Protein AF-I2Q1A2-F1 (afdb_monomer_lite)

Radius of gyration: 12.45 Å; chains: 1; bounding box: 3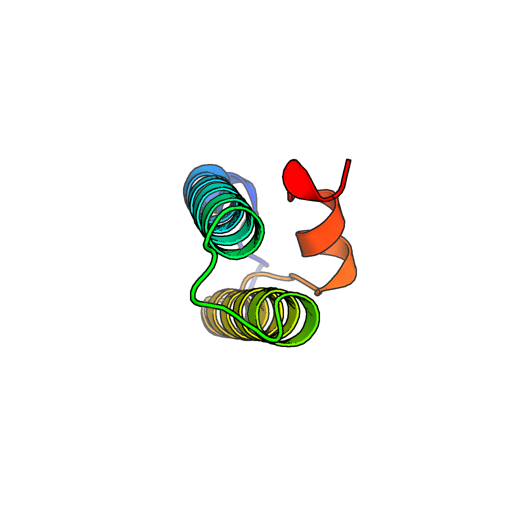0×22×33 Å

Sequence (67 aa):
MPQKDMKDVAHCVYMIDLVLREIMHTSSITNKAFATQSVIECFVRILREEGYGITESRLKKMLAYAH

Foldseek 3Di:
DPADDCVVCLVVLVVLLVVLVCLVPDPPNPCSVVVNVVSLVVVQVVSVVVRHPDDSVRSCVSRPVND

Structure (mmCIF, N/CA/C/O backbone):
data_AF-I2Q1A2-F1
#
_entry.id   AF-I2Q1A2-F1
#
loop_
_atom_site.group_PDB
_atom_site.id
_atom_site.type_symbol
_atom_site.label_atom_id
_atom_site.label_alt_id
_atom_site.label_comp_id
_atom_site.label_asym_id
_atom_site.label_entity_id
_atom_site.label_seq_id
_atom_site.pdbx_PDB_ins_code
_atom_site.Cartn_x
_atom_site.Cartn_y
_atom_site.Cartn_z
_atom_site.occupancy
_atom_site.B_iso_or_equiv
_atom_site.auth_seq_id
_atom_site.auth_comp_id
_atom_site.auth_asym_id
_atom_site.auth_atom_id
_atom_site.pdbx_PDB_model_num
ATOM 1 N N . MET A 1 1 ? 13.369 -9.370 -16.762 1.00 50.50 1 MET A N 1
ATOM 2 C CA . MET A 1 1 ? 12.556 -8.327 -17.424 1.00 50.50 1 MET A CA 1
ATOM 3 C C . MET A 1 1 ? 12.978 -6.972 -16.872 1.00 50.50 1 MET A C 1
ATOM 5 O O . MET A 1 1 ? 13.298 -6.929 -15.686 1.00 50.50 1 MET A O 1
ATOM 9 N N . PRO A 1 2 ? 13.055 -5.905 -17.687 1.00 66.88 2 PRO A N 1
ATOM 10 C CA . PRO A 1 2 ? 13.230 -4.553 -17.159 1.00 66.88 2 PRO A CA 1
ATOM 11 C C . PRO A 1 2 ? 12.087 -4.252 -16.183 1.00 66.88 2 PRO A C 1
ATOM 13 O O . PRO A 1 2 ? 10.947 -4.641 -16.435 1.00 66.88 2 PRO A O 1
ATOM 16 N N . GLN A 1 3 ? 12.399 -3.637 -15.042 1.00 71.69 3 GLN A N 1
ATOM 17 C CA . GLN A 1 3 ? 11.371 -3.284 -14.064 1.00 71.69 3 GLN A CA 1
ATOM 18 C C . GLN A 1 3 ? 10.417 -2.262 -14.687 1.00 71.69 3 GLN A C 1
ATOM 20 O O . GLN A 1 3 ? 10.875 -1.270 -15.257 1.00 71.69 3 GLN A O 1
ATOM 25 N N . LYS A 1 4 ? 9.108 -2.512 -14.573 1.00 82.50 4 LYS A N 1
ATOM 26 C CA . LYS A 1 4 ? 8.076 -1.551 -14.983 1.00 82.50 4 LYS A CA 1
ATOM 27 C C . LYS A 1 4 ? 8.200 -0.263 -14.152 1.00 82.50 4 LYS A C 1
ATOM 29 O O . LYS A 1 4 ? 8.589 -0.316 -12.979 1.00 82.50 4 LYS A O 1
ATOM 34 N N . ASP A 1 5 ? 7.890 0.887 -14.749 1.00 81.88 5 ASP A N 1
ATOM 35 C CA . ASP A 1 5 ? 7.983 2.182 -14.067 1.00 81.88 5 ASP A CA 1
ATOM 36 C C . ASP A 1 5 ? 6.785 2.358 -13.120 1.00 81.88 5 ASP A C 1
ATOM 38 O O . ASP A 1 5 ? 5.634 2.130 -13.481 1.00 81.88 5 ASP A O 1
ATOM 42 N N . MET A 1 6 ? 7.039 2.800 -11.888 1.00 81.94 6 MET A N 1
ATOM 43 C CA . MET A 1 6 ? 5.981 3.058 -10.905 1.00 81.94 6 MET A CA 1
ATOM 44 C C . MET A 1 6 ? 5.034 4.193 -11.329 1.00 81.94 6 MET A C 1
ATOM 46 O O . MET A 1 6 ? 3.944 4.307 -10.769 1.00 81.94 6 MET A O 1
ATOM 50 N N . LYS A 1 7 ? 5.416 5.022 -12.311 1.00 83.50 7 LYS A N 1
ATOM 51 C CA . LYS A 1 7 ? 4.524 6.022 -12.918 1.00 83.50 7 LYS A CA 1
ATOM 52 C C . LYS A 1 7 ? 3.264 5.395 -13.513 1.00 83.50 7 LYS A C 1
ATOM 54 O O . LYS A 1 7 ? 2.201 6.002 -13.418 1.00 83.50 7 LYS A O 1
ATOM 59 N N . ASP A 1 8 ? 3.361 4.169 -14.025 1.00 85.25 8 ASP A N 1
ATOM 60 C CA . ASP A 1 8 ? 2.237 3.460 -14.648 1.00 85.25 8 ASP A CA 1
ATOM 61 C C . ASP A 1 8 ? 1.148 3.078 -13.630 1.00 85.25 8 ASP A C 1
ATOM 63 O O . ASP A 1 8 ? 0.002 2.833 -13.997 1.00 85.25 8 ASP A O 1
ATOM 67 N N . VAL A 1 9 ? 1.488 3.051 -12.336 1.00 87.44 9 VAL A N 1
ATOM 68 C CA . VAL A 1 9 ? 0.591 2.644 -11.240 1.00 87.44 9 VAL A CA 1
ATOM 69 C C . VAL A 1 9 ? 0.308 3.771 -10.248 1.00 87.44 9 VAL A C 1
ATOM 71 O O . VAL A 1 9 ? -0.204 3.519 -9.156 1.00 87.44 9 VAL A O 1
ATOM 74 N N . ALA A 1 10 ? 0.589 5.025 -10.614 1.00 86.94 10 ALA A N 1
ATOM 75 C CA . ALA A 1 10 ? 0.344 6.180 -9.750 1.00 86.94 10 ALA A CA 1
ATOM 76 C C . ALA A 1 10 ? -1.128 6.277 -9.304 1.00 86.94 10 ALA A C 1
ATOM 78 O O . ALA A 1 10 ? -1.408 6.500 -8.126 1.00 86.94 10 ALA A O 1
ATOM 79 N N . HIS A 1 11 ? -2.074 6.018 -10.215 1.00 87.12 11 HIS A N 1
ATOM 80 C CA . HIS A 1 11 ? -3.500 5.980 -9.880 1.00 87.12 11 HIS A CA 1
ATOM 81 C C . HIS A 1 11 ? -3.828 4.836 -8.906 1.00 87.12 11 HIS A C 1
ATOM 83 O O . HIS A 1 11 ? -4.637 5.007 -7.997 1.00 87.12 11 HIS A O 1
ATOM 89 N N . CYS A 1 12 ? -3.198 3.669 -9.051 1.00 89.50 12 CYS A N 1
ATOM 90 C CA . CYS A 1 12 ? -3.413 2.547 -8.137 1.00 89.50 12 CYS A CA 1
ATOM 91 C C . CYS A 1 12 ? -2.932 2.886 -6.719 1.00 89.50 12 CYS A C 1
ATOM 93 O O . CYS A 1 12 ? -3.633 2.603 -5.754 1.00 89.50 12 CYS A O 1
ATOM 95 N N . VAL A 1 13 ? -1.778 3.551 -6.592 1.00 89.69 13 VAL A N 1
ATOM 96 C CA . VAL A 1 13 ? -1.258 4.021 -5.297 1.00 89.69 13 VAL A CA 1
ATOM 97 C C . VAL A 1 13 ? -2.222 5.013 -4.639 1.00 89.69 13 VAL A C 1
ATOM 99 O O . VAL A 1 13 ? -2.482 4.903 -3.444 1.00 89.69 13 VAL A O 1
ATOM 102 N N . TYR A 1 14 ? -2.811 5.928 -5.414 1.00 90.25 14 TYR A N 1
ATOM 103 C CA . TYR A 1 14 ? -3.833 6.849 -4.910 1.00 90.25 14 TYR A CA 1
ATOM 104 C C . TYR A 1 14 ? -5.097 6.125 -4.418 1.00 90.25 14 TYR A C 1
ATOM 106 O O . TYR A 1 14 ? -5.611 6.446 -3.350 1.00 90.25 14 TYR A O 1
ATOM 114 N N . MET A 1 15 ? -5.574 5.106 -5.141 1.00 91.31 15 MET A N 1
ATOM 115 C CA . MET A 1 15 ? -6.734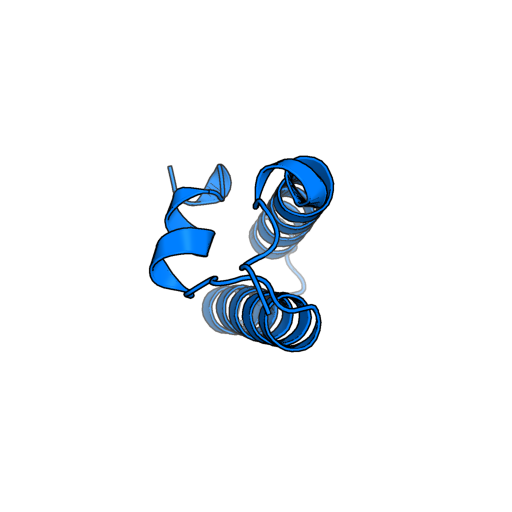 4.312 -4.708 1.00 91.31 15 MET A CA 1
ATOM 116 C C . MET A 1 15 ? -6.469 3.587 -3.385 1.00 91.31 15 MET A C 1
ATOM 118 O O . MET A 1 15 ? -7.346 3.543 -2.526 1.00 91.31 15 MET A O 1
ATOM 122 N N . ILE A 1 16 ? -5.254 3.066 -3.188 1.00 92.56 16 ILE A N 1
ATOM 123 C CA . ILE A 1 16 ? -4.857 2.483 -1.902 1.00 92.56 16 ILE A CA 1
ATOM 124 C C . ILE A 1 16 ? -4.870 3.544 -0.801 1.00 92.56 16 ILE A C 1
ATOM 126 O O . ILE A 1 16 ? -5.374 3.269 0.283 1.00 92.56 16 ILE A O 1
ATOM 130 N N . ASP A 1 17 ? -4.395 4.762 -1.069 1.00 91.44 17 ASP A N 1
ATOM 131 C CA . ASP A 1 17 ? -4.454 5.863 -0.099 1.00 91.44 17 ASP A CA 1
ATOM 132 C C . ASP A 1 17 ? -5.890 6.148 0.371 1.00 91.44 17 ASP A C 1
ATOM 134 O O . ASP A 1 17 ? -6.134 6.297 1.568 1.00 91.44 17 ASP A O 1
ATOM 138 N N . LEU A 1 18 ? -6.858 6.152 -0.553 1.00 92.62 18 LEU A N 1
ATOM 139 C CA . LEU A 1 18 ? -8.277 6.327 -0.226 1.00 92.62 18 LEU A CA 1
ATOM 140 C C . LEU A 1 18 ? -8.816 5.196 0.658 1.00 92.62 18 LEU A C 1
ATOM 142 O O . LEU A 1 18 ? -9.476 5.471 1.660 1.00 92.62 18 LEU A O 1
ATOM 146 N N . VAL A 1 19 ? -8.486 3.942 0.337 1.00 93.06 19 VAL A N 1
ATOM 147 C CA . VAL A 1 19 ? -8.878 2.777 1.150 1.00 93.06 19 VAL A CA 1
ATOM 148 C C . VAL A 1 19 ? -8.288 2.872 2.556 1.00 93.06 19 VAL A C 1
ATOM 150 O O . VAL A 1 19 ? -8.978 2.616 3.541 1.00 93.06 19 VAL A O 1
ATOM 153 N N . LEU A 1 20 ? -7.023 3.280 2.680 1.00 93.12 20 LEU A N 1
ATOM 154 C CA . LEU A 1 20 ? -6.386 3.452 3.985 1.00 93.12 20 LEU A CA 1
ATOM 155 C C . LEU A 1 20 ? -7.055 4.561 4.805 1.00 93.12 20 LEU A C 1
ATOM 157 O O . LEU A 1 20 ? -7.291 4.373 5.999 1.00 93.12 20 LEU A O 1
ATOM 161 N N . ARG A 1 21 ? -7.438 5.682 4.182 1.00 92.06 21 ARG A N 1
ATOM 162 C CA . ARG A 1 21 ? -8.231 6.726 4.856 1.00 92.06 21 ARG A CA 1
ATOM 163 C C . ARG A 1 21 ? -9.570 6.178 5.341 1.00 92.06 21 ARG A C 1
ATOM 165 O O . ARG A 1 21 ? -9.946 6.413 6.487 1.00 92.06 21 ARG A O 1
ATOM 172 N N . GLU A 1 22 ? -10.271 5.412 4.512 1.00 92.81 22 GLU A N 1
ATOM 173 C CA . GLU A 1 22 ? -11.547 4.802 4.891 1.00 92.81 22 GLU A CA 1
ATOM 174 C C . GLU A 1 22 ? -11.392 3.845 6.080 1.00 92.81 22 GLU A C 1
ATOM 176 O O . GLU A 1 22 ? -12.161 3.934 7.040 1.00 92.81 22 GLU A O 1
ATOM 181 N N . ILE A 1 23 ? -10.347 3.009 6.091 1.00 93.19 23 ILE A N 1
ATOM 182 C CA . ILE A 1 23 ? -10.024 2.126 7.222 1.00 93.19 23 ILE A CA 1
ATOM 183 C C . ILE A 1 23 ? -9.859 2.926 8.518 1.00 93.19 23 ILE A C 1
ATOM 185 O O . ILE A 1 23 ? -10.328 2.525 9.587 1.00 93.19 23 ILE A O 1
ATOM 189 N N . MET A 1 24 ? -9.207 4.081 8.428 1.00 89.81 24 MET A N 1
ATOM 190 C CA . MET A 1 24 ? -8.902 4.914 9.584 1.00 89.81 24 MET A CA 1
ATOM 191 C C . MET A 1 24 ? -10.114 5.665 10.126 1.00 89.81 24 MET A C 1
ATOM 193 O O . MET A 1 24 ? -10.205 5.867 11.342 1.00 89.81 24 MET A O 1
ATOM 197 N N . HIS A 1 25 ? -11.058 6.032 9.263 1.00 92.12 25 HIS A N 1
ATOM 198 C CA . HIS A 1 25 ? -12.271 6.752 9.650 1.00 92.12 25 HIS A CA 1
ATOM 199 C C . HIS A 1 25 ? -13.463 5.835 9.955 1.00 92.12 25 HIS A C 1
ATOM 201 O O . HIS A 1 25 ? -14.402 6.257 10.627 1.00 92.12 25 HIS A O 1
ATOM 207 N N . THR A 1 26 ? -13.407 4.568 9.549 1.00 92.88 26 THR A N 1
ATOM 208 C CA . THR A 1 26 ? -14.461 3.587 9.812 1.00 92.88 26 THR A CA 1
ATOM 209 C C . THR A 1 26 ? -14.454 3.128 11.274 1.00 92.88 26 THR A C 1
ATOM 211 O O . THR A 1 26 ? -13.420 2.753 11.832 1.00 92.88 26 THR A O 1
ATOM 214 N N . SER A 1 27 ? -15.628 3.142 11.910 1.00 92.88 27 SER A N 1
ATOM 215 C CA . SER A 1 27 ? -15.820 2.715 13.304 1.00 92.88 27 SER A CA 1
ATOM 216 C C . SER A 1 27 ? -15.972 1.200 13.467 1.00 92.88 27 SER A C 1
ATOM 218 O O . SER A 1 27 ? -15.713 0.679 14.549 1.00 92.88 27 SER A O 1
ATOM 220 N N . SER A 1 28 ? -16.353 0.480 12.407 1.00 94.56 28 SER A N 1
ATOM 221 C CA . SER A 1 28 ? -16.518 -0.980 12.426 1.00 94.56 28 SER A CA 1
ATOM 222 C C . SER A 1 28 ? -15.197 -1.755 12.363 1.00 94.56 28 SER A C 1
ATOM 224 O O . SER A 1 28 ? -15.177 -2.949 12.656 1.00 94.56 28 SER A O 1
ATOM 226 N N . ILE A 1 29 ? -14.082 -1.100 12.022 1.00 93.38 29 ILE A N 1
ATOM 227 C CA . ILE A 1 29 ? -12.761 -1.732 11.979 1.00 93.38 29 ILE A CA 1
ATOM 228 C C . ILE A 1 29 ? -12.065 -1.529 13.323 1.00 93.38 29 ILE A C 1
ATOM 230 O O . ILE A 1 29 ? -11.529 -0.462 13.625 1.00 93.38 29 ILE A O 1
ATOM 234 N N . THR A 1 30 ? -12.053 -2.589 14.130 1.00 92.12 30 THR A N 1
ATOM 235 C CA . THR A 1 30 ? -11.465 -2.572 15.475 1.00 92.12 30 THR A CA 1
ATOM 236 C C . THR A 1 30 ? -9.935 -2.547 15.444 1.00 92.12 30 THR A C 1
ATOM 238 O O . THR A 1 30 ? -9.318 -1.838 16.233 1.00 92.12 30 THR A O 1
ATOM 241 N N . ASN A 1 31 ? -9.302 -3.279 14.518 1.00 95.56 31 ASN A N 1
ATOM 242 C CA . ASN A 1 31 ? -7.842 -3.343 14.397 1.00 95.56 31 ASN A CA 1
ATOM 243 C C . ASN A 1 31 ? -7.351 -2.661 13.111 1.00 95.56 31 ASN A C 1
ATOM 245 O O . ASN A 1 31 ? -7.022 -3.307 12.116 1.00 95.56 31 ASN A O 1
ATOM 249 N N . LYS A 1 32 ? -7.302 -1.327 13.152 1.00 93.25 32 LYS A N 1
ATOM 250 C CA . LYS A 1 32 ? -6.886 -0.481 12.021 1.00 93.25 32 LYS A CA 1
ATOM 251 C C . LYS A 1 32 ? -5.436 -0.720 11.605 1.00 93.25 32 LYS A C 1
ATOM 253 O O . LYS A 1 32 ? -5.136 -0.710 10.419 1.00 93.25 32 LYS A O 1
ATOM 258 N N . ALA A 1 33 ? -4.546 -0.974 12.566 1.00 91.88 33 ALA A N 1
ATOM 259 C CA . ALA A 1 33 ? -3.135 -1.235 12.287 1.00 91.88 33 ALA A CA 1
ATOM 260 C C . ALA A 1 33 ? -2.951 -2.516 11.461 1.00 91.88 33 ALA A C 1
ATOM 262 O O . ALA A 1 33 ? -2.253 -2.499 10.448 1.00 91.88 33 ALA A O 1
ATOM 263 N N . PHE A 1 34 ? -3.631 -3.597 11.858 1.00 93.88 34 PHE A N 1
ATOM 264 C CA . PHE A 1 34 ? -3.627 -4.847 11.104 1.00 93.88 34 PHE A CA 1
ATOM 265 C C . PHE A 1 34 ? -4.242 -4.665 9.714 1.00 93.88 34 PHE A C 1
ATOM 267 O O . PHE A 1 34 ? -3.603 -5.014 8.728 1.00 93.88 34 PHE A O 1
ATOM 274 N N . ALA A 1 35 ? -5.428 -4.051 9.620 1.00 94.00 35 ALA A N 1
ATOM 275 C CA . ALA A 1 35 ? -6.103 -3.827 8.341 1.00 94.00 35 ALA A CA 1
ATOM 276 C C . ALA A 1 35 ? -5.233 -3.026 7.352 1.00 94.00 35 ALA A C 1
ATOM 278 O O . ALA A 1 35 ? -5.057 -3.437 6.205 1.00 94.00 35 ALA A O 1
ATOM 279 N N . THR A 1 36 ? -4.622 -1.932 7.813 1.00 92.94 36 THR A N 1
ATOM 280 C CA . THR A 1 36 ? -3.697 -1.115 7.014 1.00 92.94 36 THR A CA 1
ATOM 281 C C . THR A 1 36 ? -2.490 -1.922 6.542 1.00 92.94 36 THR A C 1
ATOM 283 O O . THR A 1 36 ? -2.148 -1.877 5.360 1.00 92.94 36 THR A O 1
ATOM 286 N N . GLN A 1 37 ? -1.854 -2.689 7.433 1.00 93.62 37 GLN A N 1
ATOM 287 C CA . GLN A 1 37 ? -0.691 -3.500 7.070 1.00 93.62 37 GLN A CA 1
ATOM 288 C C . GLN A 1 37 ? -1.064 -4.601 6.063 1.00 93.62 37 GLN A C 1
ATOM 290 O O . GLN A 1 37 ? -0.358 -4.765 5.072 1.00 93.62 37 GLN A O 1
ATOM 295 N N . SER A 1 38 ? -2.201 -5.282 6.238 1.00 95.31 38 SER A N 1
ATOM 296 C CA . SER A 1 38 ? -2.669 -6.311 5.299 1.00 95.31 38 SER A CA 1
ATOM 297 C C . SER A 1 38 ? -2.941 -5.758 3.896 1.00 95.31 38 SER A C 1
ATOM 299 O O . SER A 1 38 ? -2.595 -6.402 2.906 1.00 95.31 38 SER A O 1
ATOM 301 N N . VAL A 1 39 ? -3.521 -4.556 3.786 1.00 94.25 39 VAL A N 1
ATOM 302 C CA . VAL A 1 39 ? -3.738 -3.892 2.487 1.00 94.25 39 VAL A CA 1
ATOM 303 C C . VAL A 1 39 ? -2.404 -3.567 1.811 1.00 94.25 39 VAL A C 1
ATOM 305 O O . VAL A 1 39 ? -2.226 -3.859 0.627 1.00 94.25 39 VAL A O 1
ATOM 308 N N . ILE A 1 40 ? -1.451 -3.011 2.563 1.00 93.75 40 ILE A N 1
ATOM 309 C CA . ILE A 1 40 ? -0.113 -2.670 2.062 1.00 93.75 40 ILE A CA 1
ATOM 310 C C . ILE A 1 40 ? 0.619 -3.922 1.564 1.00 93.75 40 ILE A C 1
ATOM 312 O O . ILE A 1 40 ? 1.138 -3.922 0.447 1.00 93.75 40 ILE A O 1
ATOM 316 N N . GLU A 1 41 ? 0.645 -4.993 2.359 1.00 95.19 41 GLU A N 1
ATOM 317 C CA . GLU A 1 41 ? 1.294 -6.259 1.999 1.00 95.19 41 GLU A CA 1
ATOM 318 C C . GLU A 1 41 ? 0.681 -6.874 0.738 1.00 95.19 41 GLU A C 1
ATOM 320 O O . GLU A 1 41 ? 1.405 -7.278 -0.176 1.00 95.19 41 GLU A O 1
ATOM 325 N N . CYS A 1 42 ? -0.653 -6.890 0.651 1.00 95.50 42 CYS A N 1
ATOM 326 C CA . CYS A 1 42 ? -1.365 -7.406 -0.513 1.00 95.50 42 CYS A CA 1
ATOM 327 C C . CYS A 1 42 ? -1.005 -6.618 -1.780 1.00 95.50 42 CYS A C 1
ATOM 329 O O . CYS A 1 42 ? -0.670 -7.210 -2.807 1.00 95.50 42 CYS A O 1
ATOM 331 N N . PHE A 1 43 ? -0.986 -5.285 -1.701 1.00 94.31 43 PHE A N 1
ATOM 332 C CA . PHE A 1 43 ? -0.663 -4.440 -2.847 1.00 94.31 43 PHE A CA 1
ATOM 333 C C . PHE A 1 43 ? 0.801 -4.576 -3.289 1.00 94.31 43 PHE A C 1
ATOM 335 O O . PHE A 1 43 ? 1.080 -4.651 -4.485 1.00 94.31 43 PHE A O 1
ATOM 342 N N . VAL A 1 44 ? 1.743 -4.688 -2.344 1.00 94.38 44 VAL A N 1
ATOM 343 C CA . VAL A 1 44 ? 3.152 -4.989 -2.657 1.00 94.38 44 VAL A CA 1
ATOM 344 C C . VAL A 1 44 ? 3.277 -6.325 -3.381 1.00 94.38 44 VAL A C 1
ATOM 346 O O . VAL A 1 44 ? 4.033 -6.410 -4.349 1.00 94.38 44 VAL A O 1
ATOM 349 N N . ARG A 1 45 ? 2.548 -7.359 -2.942 1.00 95.50 45 ARG A N 1
ATOM 350 C CA . ARG A 1 45 ? 2.557 -8.670 -3.601 1.00 95.50 45 ARG A CA 1
ATOM 351 C C . ARG A 1 45 ? 2.036 -8.579 -5.036 1.00 95.50 45 ARG A C 1
ATOM 353 O O . ARG A 1 45 ? 2.749 -9.000 -5.939 1.00 95.50 45 ARG A O 1
ATOM 360 N N . ILE A 1 46 ? 0.870 -7.961 -5.242 1.00 94.00 46 ILE A N 1
ATOM 361 C CA . ILE A 1 46 ? 0.257 -7.789 -6.572 1.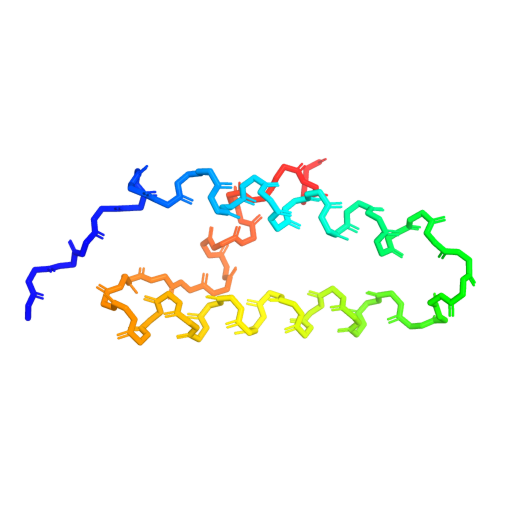00 94.00 46 ILE A CA 1
ATOM 362 C C . ILE A 1 46 ? 1.216 -7.065 -7.523 1.00 94.00 46 ILE A C 1
ATOM 364 O O . ILE A 1 46 ? 1.500 -7.536 -8.619 1.00 94.00 46 ILE A O 1
ATOM 368 N N . LEU A 1 47 ? 1.783 -5.939 -7.091 1.00 92.00 47 LEU A N 1
ATOM 369 C CA . LEU A 1 47 ? 2.716 -5.176 -7.918 1.00 92.00 47 LEU A CA 1
ATOM 370 C C . LEU A 1 47 ? 3.998 -5.961 -8.235 1.00 92.00 47 LEU A C 1
ATOM 372 O O . LEU A 1 47 ? 4.539 -5.847 -9.333 1.00 92.00 47 LEU A O 1
ATOM 376 N N . ARG A 1 48 ? 4.499 -6.777 -7.305 1.00 92.94 48 ARG A N 1
ATOM 377 C CA . ARG A 1 48 ? 5.656 -7.642 -7.575 1.00 92.94 48 ARG A CA 1
ATOM 378 C C . ARG A 1 48 ? 5.340 -8.729 -8.594 1.00 92.94 48 ARG A C 1
ATOM 380 O O . ARG A 1 48 ? 6.165 -8.959 -9.474 1.00 92.94 48 ARG A O 1
ATOM 387 N N . GLU A 1 49 ? 4.173 -9.360 -8.492 1.00 93.88 49 GLU A N 1
ATOM 388 C CA . GLU A 1 49 ? 3.687 -10.351 -9.464 1.00 93.88 49 GLU A CA 1
ATOM 389 C C . GLU A 1 49 ? 3.547 -9.732 -10.862 1.00 93.88 49 GLU A C 1
ATOM 391 O O . GLU A 1 49 ? 3.933 -10.342 -11.856 1.00 93.88 49 GLU A O 1
ATOM 396 N N . GLU A 1 50 ? 3.134 -8.467 -10.929 1.00 90.25 50 GLU A N 1
ATOM 397 C CA . GLU A 1 50 ? 3.077 -7.676 -12.160 1.00 90.25 50 GLU A CA 1
ATOM 398 C C . GLU A 1 50 ? 4.452 -7.216 -12.687 1.00 90.25 50 GLU A C 1
ATOM 400 O O . GLU A 1 50 ? 4.536 -6.630 -13.769 1.00 90.25 50 GLU A O 1
ATOM 405 N N . GLY A 1 51 ? 5.547 -7.469 -11.963 1.00 90.88 51 GLY A N 1
ATOM 406 C CA . GLY A 1 51 ? 6.913 -7.134 -12.383 1.00 90.88 51 GLY A CA 1
ATOM 407 C C . GLY A 1 51 ? 7.415 -5.749 -11.951 1.00 90.88 51 GLY A C 1
ATOM 408 O O . GLY A 1 51 ? 8.435 -5.277 -12.467 1.00 90.88 51 GLY A O 1
ATOM 409 N N . TYR A 1 52 ? 6.742 -5.090 -11.005 1.00 90.75 52 TYR A N 1
ATOM 410 C CA . TYR A 1 52 ? 7.208 -3.838 -10.405 1.00 90.75 52 TYR A CA 1
ATOM 411 C C . TYR A 1 52 ? 8.189 -4.104 -9.251 1.00 90.75 52 TYR A C 1
ATOM 413 O O . TYR A 1 52 ? 7.927 -4.879 -8.329 1.00 90.75 52 TYR A O 1
ATOM 421 N N . GLY A 1 53 ? 9.323 -3.396 -9.258 1.00 88.31 53 GLY A N 1
ATOM 422 C CA . GLY A 1 53 ? 10.351 -3.448 -8.209 1.00 88.31 53 GLY A CA 1
ATOM 423 C C . GLY A 1 53 ? 9.973 -2.668 -6.944 1.00 88.31 53 GLY A C 1
ATOM 424 O O . GLY A 1 53 ? 10.662 -1.715 -6.563 1.00 88.31 53 GLY A O 1
ATOM 425 N N . ILE A 1 54 ? 8.857 -3.029 -6.309 1.00 90.94 54 ILE A N 1
ATOM 426 C CA . ILE A 1 54 ? 8.318 -2.335 -5.134 1.00 90.94 5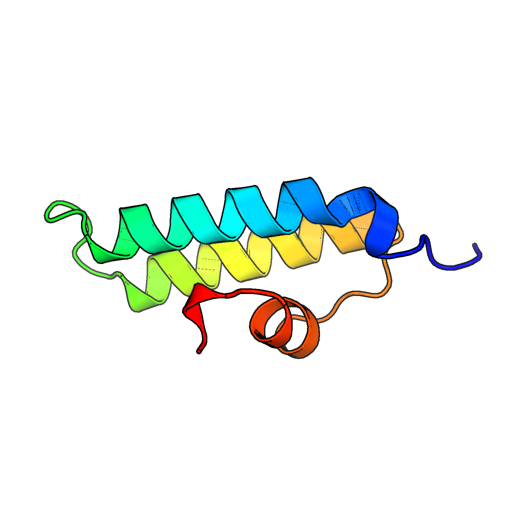4 ILE A CA 1
ATOM 427 C C . ILE A 1 54 ? 8.654 -3.068 -3.823 1.00 90.94 54 ILE A C 1
ATOM 429 O O . ILE A 1 54 ? 8.742 -4.297 -3.750 1.00 90.94 54 ILE A O 1
ATOM 433 N N . THR A 1 55 ? 8.856 -2.299 -2.75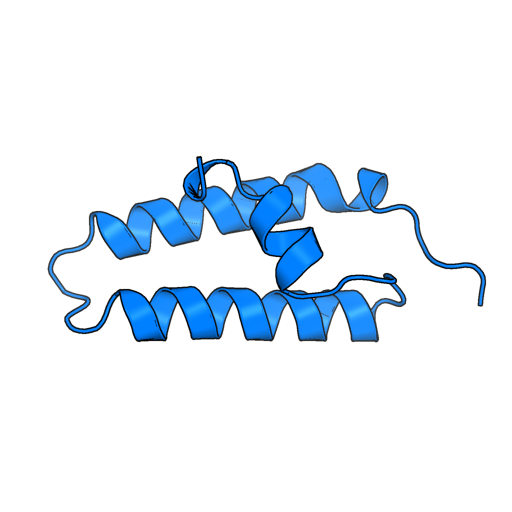6 1.00 91.25 55 THR A N 1
ATOM 434 C CA . THR A 1 55 ? 8.988 -2.786 -1.375 1.00 91.25 55 THR A CA 1
ATOM 435 C C . THR A 1 55 ? 7.953 -2.087 -0.506 1.00 91.25 55 THR A C 1
ATOM 437 O O . THR A 1 55 ? 7.509 -0.993 -0.852 1.00 91.25 55 THR A O 1
ATOM 440 N N . GLU A 1 56 ? 7.603 -2.668 0.641 1.00 90.44 56 GLU A N 1
ATOM 441 C CA . GLU A 1 56 ? 6.687 -2.020 1.589 1.00 90.44 56 GLU A CA 1
ATOM 442 C C . GLU A 1 56 ? 7.166 -0.629 2.002 1.00 90.44 56 GLU A C 1
ATOM 444 O O . GLU A 1 56 ? 6.383 0.312 1.999 1.00 90.44 56 GLU A O 1
ATOM 449 N N . SER A 1 57 ? 8.458 -0.470 2.306 1.00 89.62 57 SER A N 1
ATOM 450 C CA . SER A 1 57 ? 9.022 0.832 2.682 1.00 89.62 57 SER A CA 1
ATOM 451 C C . SER A 1 57 ? 8.881 1.862 1.559 1.00 89.62 57 SER A C 1
ATOM 453 O O . SER A 1 57 ? 8.533 3.015 1.812 1.00 89.62 57 SER A O 1
ATOM 455 N N . ARG A 1 58 ? 9.108 1.450 0.305 1.00 89.50 58 ARG A N 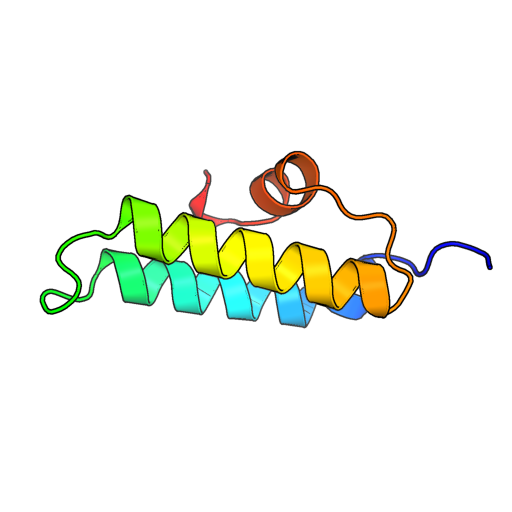1
ATOM 456 C CA . ARG A 1 58 ? 8.956 2.331 -0.856 1.00 89.50 58 ARG A CA 1
ATOM 457 C C . ARG A 1 58 ? 7.488 2.676 -1.109 1.00 89.50 58 ARG A C 1
ATOM 459 O O . ARG A 1 58 ? 7.208 3.841 -1.351 1.00 89.50 58 ARG A O 1
ATOM 466 N N . LEU A 1 59 ? 6.569 1.716 -0.992 1.00 89.75 59 LEU A N 1
ATOM 467 C CA . LEU A 1 59 ? 5.132 1.975 -1.104 1.00 89.75 59 LEU A CA 1
ATOM 468 C C . LEU A 1 59 ? 4.651 2.925 -0.000 1.00 89.75 59 LEU A C 1
ATOM 470 O O . LEU A 1 59 ? 3.985 3.904 -0.305 1.00 89.75 59 LEU A O 1
ATOM 474 N N . LYS A 1 60 ? 5.053 2.700 1.257 1.00 89.25 60 LYS A N 1
ATOM 475 C CA . LYS A 1 60 ? 4.716 3.568 2.399 1.00 89.25 60 LYS A CA 1
ATOM 476 C C . LYS A 1 60 ? 5.127 5.025 2.167 1.00 89.25 60 LYS A C 1
ATOM 478 O O . LYS A 1 60 ? 4.354 5.911 2.487 1.00 89.25 60 LYS A O 1
ATOM 483 N N . LYS A 1 61 ? 6.284 5.277 1.541 1.00 88.44 61 LYS A N 1
ATOM 484 C CA . LYS A 1 61 ? 6.724 6.636 1.157 1.00 88.44 61 LYS A CA 1
ATOM 485 C C . LYS A 1 61 ? 5.905 7.270 0.029 1.00 88.44 61 LYS A C 1
ATOM 487 O O . LYS A 1 61 ? 5.965 8.478 -0.152 1.00 88.44 61 LYS A O 1
ATOM 492 N N . MET A 1 62 ? 5.219 6.461 -0.774 1.00 87.81 62 MET A N 1
ATOM 493 C CA . MET A 1 62 ? 4.374 6.938 -1.872 1.00 87.81 62 MET A CA 1
ATOM 494 C C . MET A 1 62 ? 2.923 7.176 -1.436 1.00 87.81 62 MET A C 1
ATOM 496 O O . MET A 1 62 ? 2.184 7.841 -2.157 1.00 87.81 62 MET A O 1
ATOM 500 N N . LEU A 1 63 ? 2.511 6.632 -0.289 1.00 86.00 63 LEU A N 1
ATOM 501 C CA . LEU A 1 63 ? 1.189 6.852 0.288 1.00 86.00 63 LEU A CA 1
ATOM 502 C C . LEU A 1 63 ? 1.162 8.217 0.983 1.00 86.00 63 LEU A C 1
ATOM 504 O O . LEU A 1 63 ? 1.996 8.501 1.841 1.00 86.00 63 LEU A O 1
ATOM 508 N N . ALA A 1 64 ? 0.191 9.055 0.624 1.00 73.81 64 ALA A N 1
ATOM 509 C CA . ALA A 1 64 ? 0.032 10.386 1.202 1.00 73.81 64 ALA A CA 1
ATOM 510 C C . ALA A 1 64 ? -0.472 10.331 2.654 1.00 73.81 64 ALA A C 1
ATOM 512 O O . ALA A 1 64 ? -0.217 11.249 3.419 1.00 73.81 64 ALA A O 1
ATOM 513 N N . TYR A 1 65 ? -1.143 9.247 3.047 1.00 62.09 65 TYR A N 1
ATOM 514 C CA . TYR A 1 65 ? -1.614 8.989 4.407 1.00 62.09 65 TYR A CA 1
ATOM 515 C C . TYR A 1 65 ? -0.477 8.741 5.421 1.00 62.09 65 TYR A C 1
ATOM 517 O O . TYR A 1 65 ? -0.683 8.855 6.626 1.00 62.09 65 TYR A O 1
ATOM 525 N N . ALA A 1 66 ? 0.729 8.395 4.960 1.00 51.28 66 ALA A N 1
ATOM 526 C CA . ALA A 1 66 ? 1.886 8.201 5.837 1.00 51.28 66 ALA A CA 1
ATOM 527 C C . ALA A 1 66 ? 2.602 9.518 6.218 1.00 51.28 66 ALA A C 1
ATOM 529 O O . ALA A 1 66 ? 3.627 9.459 6.903 1.00 51.28 66 ALA A O 1
ATOM 530 N N . HIS A 1 67 ? 2.082 10.669 5.768 1.00 44.31 67 HIS A N 1
ATOM 531 C CA . HIS A 1 67 ? 2.594 12.018 6.015 1.00 44.31 67 HIS A CA 1
ATOM 532 C C . HIS A 1 67 ? 1.600 12.882 6.794 1.00 44.31 67 HIS A C 1
ATOM 534 O O . HIS A 1 67 ? 0.395 12.856 6.462 1.00 44.31 67 HIS A O 1
#

Secondary structure (DSSP, 8-state):
-PPPPGGGGHHHHHHHHHHHHHHHH-SS-S-HHHHHHHHHHHHHHHHHHTT----HHHHHHH-GGG-

pLDDT: mean 87.85, std 10.58, range [44.31, 95.56]

Organism: NCBI:txid596152